Protein AF-A0AB34PCX7-F1 (afdb_monomer_lite)

Foldseek 3Di:
DQVLLVVLLVLLVVQLVVLVVDDQPDPLSVQLNVLSVVLNVLSVCLNVLCVVCVVVPPVCVVVCPPCVSVVVSVVSSVSSVVSNLSNVLSVVVVVPPVRSVVSVVVVVVVVVVVVVVVVVVVVVVVCVVPDDDD

Radius of gyration: 18.48 Å; chains: 1; bounding box: 50×30×45 Å

Organism: NCBI:txid1885902

Structure (mmCIF, N/CA/C/O backbone):
data_AF-A0AB34PCX7-F1
#
_entry.id   AF-A0AB34PCX7-F1
#
loop_
_atom_site.group_PDB
_atom_site.id
_atom_site.type_symbol
_atom_site.label_atom_id
_atom_site.label_alt_id
_atom_site.label_comp_id
_atom_site.label_asym_id
_atom_site.label_entity_id
_atom_site.label_seq_id
_atom_site.pdbx_PDB_ins_code
_atom_site.Cartn_x
_atom_site.Cartn_y
_atom_site.Cartn_z
_atom_site.occupancy
_atom_site.B_iso_or_equiv
_atom_site.auth_seq_id
_atom_site.auth_comp_id
_atom_site.auth_asym_id
_atom_site.auth_atom_id
_atom_site.pdbx_PDB_model_num
ATOM 1 N N . MET A 1 1 ? 9.060 -2.762 -7.695 1.00 76.06 1 MET A N 1
ATOM 2 C CA . MET A 1 1 ? 7.599 -2.981 -7.565 1.00 76.06 1 MET A CA 1
ATOM 3 C C . MET A 1 1 ? 7.228 -4.389 -7.109 1.00 76.06 1 MET A C 1
ATOM 5 O O . MET A 1 1 ? 6.421 -4.479 -6.199 1.00 76.06 1 MET A O 1
ATOM 9 N N . ARG A 1 2 ? 7.832 -5.470 -7.632 1.00 85.19 2 ARG A N 1
ATOM 10 C CA . ARG A 1 2 ? 7.543 -6.853 -7.184 1.00 85.19 2 ARG A CA 1
ATOM 11 C C . ARG A 1 2 ? 7.580 -7.045 -5.662 1.00 85.19 2 ARG A C 1
ATOM 13 O O . ARG A 1 2 ? 6.596 -7.500 -5.096 1.00 85.19 2 ARG A O 1
ATOM 20 N N . SER A 1 3 ? 8.676 -6.674 -5.001 1.00 89.00 3 SER A N 1
ATOM 21 C CA . SER A 1 3 ? 8.807 -6.865 -3.547 1.00 89.00 3 SER A CA 1
ATOM 22 C C . SER A 1 3 ? 7.782 -6.055 -2.755 1.00 89.00 3 SER A C 1
ATOM 24 O O . SER A 1 3 ? 7.236 -6.555 -1.780 1.00 89.00 3 SER A O 1
ATOM 26 N N . ALA A 1 4 ? 7.469 -4.837 -3.211 1.00 89.62 4 ALA A N 1
ATOM 27 C CA . ALA A 1 4 ? 6.428 -4.011 -2.605 1.00 89.62 4 ALA A CA 1
ATOM 28 C C . ALA A 1 4 ? 5.037 -4.638 -2.772 1.00 89.62 4 ALA A C 1
ATOM 30 O O . ALA A 1 4 ? 4.254 -4.618 -1.833 1.00 89.62 4 ALA A O 1
ATOM 31 N N . ALA A 1 5 ? 4.753 -5.242 -3.930 1.00 92.94 5 ALA A N 1
ATOM 32 C CA . ALA A 1 5 ? 3.480 -5.906 -4.180 1.00 92.94 5 ALA A CA 1
ATOM 33 C C . ALA A 1 5 ? 3.293 -7.161 -3.323 1.00 92.94 5 ALA A C 1
ATOM 35 O O . ALA A 1 5 ? 2.257 -7.326 -2.688 1.00 92.94 5 ALA A O 1
ATOM 36 N N . ILE A 1 6 ? 4.328 -8.001 -3.234 1.00 93.50 6 ILE A N 1
ATOM 37 C CA . ILE A 1 6 ? 4.324 -9.171 -2.350 1.00 93.50 6 ILE A CA 1
ATOM 38 C C . ILE A 1 6 ? 4.182 -8.723 -0.891 1.00 93.50 6 ILE A C 1
ATOM 40 O O . ILE A 1 6 ? 3.331 -9.236 -0.176 1.00 93.50 6 ILE A O 1
ATOM 44 N N . GLY A 1 7 ? 4.962 -7.726 -0.461 1.00 95.12 7 GLY A N 1
ATOM 45 C CA . GLY A 1 7 ? 4.883 -7.181 0.894 1.00 95.12 7 GLY A CA 1
ATOM 46 C C . GLY A 1 7 ? 3.502 -6.610 1.221 1.00 95.12 7 GLY A C 1
ATOM 47 O O . GLY A 1 7 ? 2.952 -6.911 2.276 1.00 95.12 7 GLY A O 1
ATOM 48 N N . GLY A 1 8 ? 2.908 -5.847 0.302 1.00 95.25 8 GLY A N 1
ATOM 49 C CA . GLY A 1 8 ? 1.579 -5.272 0.481 1.00 95.25 8 GLY A CA 1
ATOM 50 C C . GLY A 1 8 ? 0.473 -6.326 0.536 1.00 95.25 8 GLY A C 1
ATOM 51 O O . GLY A 1 8 ? -0.399 -6.251 1.403 1.00 95.25 8 GLY A O 1
ATOM 52 N N . GLY A 1 9 ? 0.548 -7.353 -0.315 1.00 96.44 9 GLY A N 1
ATOM 53 C CA . GLY A 1 9 ? -0.363 -8.496 -0.279 1.00 96.44 9 GLY A CA 1
ATOM 54 C C . GLY A 1 9 ? -0.251 -9.283 1.028 1.00 96.44 9 GLY A C 1
ATOM 55 O O . GLY A 1 9 ? -1.262 -9.529 1.683 1.00 96.44 9 GLY A O 1
ATOM 56 N N . SER A 1 10 ? 0.973 -9.598 1.458 1.00 97.25 10 SER A N 1
ATOM 57 C CA . SER A 1 10 ? 1.234 -10.291 2.726 1.00 97.25 10 SER A CA 1
ATOM 58 C C . SER A 1 10 ? 0.754 -9.494 3.937 1.00 97.25 10 SER A C 1
ATOM 60 O O . SER A 1 10 ? 0.146 -10.062 4.839 1.00 97.25 10 SER A O 1
ATOM 62 N N . PHE A 1 11 ? 0.981 -8.178 3.959 1.00 97.25 11 PHE A N 1
ATOM 63 C CA . PHE A 1 11 ? 0.527 -7.322 5.055 1.00 97.25 11 PHE A CA 1
ATOM 64 C C . PHE A 1 11 ? -1.004 -7.222 5.102 1.00 97.25 11 PHE A C 1
ATOM 66 O O . PHE A 1 11 ? -1.597 -7.330 6.172 1.00 97.25 11 PHE A O 1
ATOM 73 N N . SER A 1 12 ? -1.654 -7.120 3.937 1.00 98.12 12 SER A N 1
ATOM 74 C CA . SER A 1 12 ? -3.119 -7.162 3.830 1.00 98.12 12 SER A CA 1
ATOM 75 C C . SER A 1 12 ? -3.680 -8.484 4.368 1.00 98.12 12 SER A C 1
ATOM 77 O O . SER A 1 12 ? -4.599 -8.486 5.184 1.00 98.12 12 SER A O 1
ATOM 79 N N . ALA A 1 13 ? -3.089 -9.616 3.969 1.00 98.00 13 ALA A N 1
ATOM 80 C CA . ALA A 1 13 ? -3.480 -10.936 4.454 1.00 98.00 13 ALA A CA 1
ATOM 81 C C . ALA A 1 13 ? -3.270 -11.088 5.969 1.00 98.00 13 ALA A C 1
ATOM 83 O O . ALA A 1 13 ? -4.136 -11.629 6.651 1.00 98.00 13 ALA A O 1
ATOM 84 N N . ALA A 1 14 ? -2.165 -10.569 6.511 1.00 98.12 14 ALA A N 1
ATOM 85 C CA . ALA A 1 14 ? -1.899 -10.591 7.947 1.00 98.12 14 ALA A CA 1
ATOM 86 C C . ALA A 1 14 ? -2.968 -9.825 8.744 1.00 98.12 14 ALA A C 1
ATOM 88 O O . ALA A 1 14 ? -3.471 -10.350 9.735 1.00 98.12 14 ALA A O 1
ATOM 89 N N . ILE A 1 15 ? -3.369 -8.630 8.288 1.00 97.94 15 ILE A N 1
ATOM 90 C CA . ILE A 1 15 ? -4.455 -7.864 8.920 1.00 97.94 15 ILE A CA 1
ATOM 91 C C . ILE A 1 15 ? -5.764 -8.659 8.888 1.00 97.94 15 ILE A C 1
ATOM 93 O O . ILE A 1 15 ? -6.419 -8.786 9.920 1.00 97.94 15 ILE A O 1
ATOM 97 N N . VAL A 1 16 ? -6.132 -9.232 7.735 1.00 98.12 16 VAL A N 1
ATOM 98 C CA . VAL A 1 16 ? -7.342 -10.063 7.610 1.00 98.12 16 VAL A CA 1
ATOM 99 C C . VAL A 1 16 ? -7.302 -11.236 8.588 1.00 98.12 16 VAL A C 1
ATOM 101 O O . VAL A 1 16 ? -8.270 -11.445 9.312 1.00 98.12 16 VAL A O 1
ATOM 104 N N . LEU A 1 17 ? -6.191 -11.973 8.656 1.00 98.00 17 LEU A N 1
ATOM 105 C CA . LEU A 1 17 ? -6.047 -13.128 9.546 1.00 98.00 17 LEU A CA 1
ATOM 106 C C . LEU A 1 17 ? -6.187 -12.751 11.023 1.00 98.00 17 LEU A C 1
ATOM 108 O O . LEU A 1 17 ? -6.877 -13.452 11.757 1.00 98.00 17 LEU A O 1
ATOM 112 N N . VAL A 1 18 ? -5.585 -11.638 11.450 1.00 96.56 18 VAL A N 1
ATOM 113 C CA . VAL A 1 18 ? -5.737 -11.128 12.822 1.00 96.56 18 VAL A CA 1
ATOM 114 C C . VAL A 1 18 ? -7.184 -10.708 13.086 1.00 96.56 18 VAL A C 1
ATOM 116 O O . VAL A 1 18 ? -7.745 -11.030 14.129 1.00 96.56 18 VAL A O 1
ATOM 119 N N . LEU A 1 19 ? -7.827 -10.026 12.136 1.00 96.75 19 LEU A N 1
ATOM 120 C CA . LEU A 1 19 ? -9.202 -9.555 12.301 1.00 96.75 19 LEU A CA 1
ATOM 121 C C . LEU A 1 19 ? -10.243 -10.680 12.280 1.00 96.75 19 LEU A C 1
ATOM 123 O O . LEU A 1 19 ? -11.265 -10.558 12.946 1.00 96.75 19 LEU A O 1
ATOM 127 N N . LEU A 1 20 ? -9.978 -11.795 11.593 1.00 96.69 20 LEU A N 1
ATOM 128 C CA . LEU A 1 20 ? -10.819 -12.997 11.645 1.00 96.69 20 LEU A CA 1
ATOM 129 C C . LEU A 1 20 ? -10.843 -13.650 13.035 1.00 96.69 20 LEU A C 1
ATOM 131 O O . LEU A 1 20 ? -11.770 -14.396 13.344 1.00 96.69 20 LEU A O 1
ATOM 135 N N . GLN A 1 21 ? -9.840 -13.381 13.873 1.00 96.25 21 GLN A N 1
ATOM 136 C CA . GLN A 1 21 ? -9.738 -13.937 15.224 1.00 96.25 21 GLN A CA 1
ATOM 137 C C . GLN A 1 21 ? -10.510 -13.119 16.268 1.00 96.25 21 GLN A C 1
ATOM 139 O O . GLN A 1 21 ? -10.635 -13.550 17.414 1.00 96.25 21 GLN A O 1
ATOM 144 N N . VAL A 1 22 ? -11.040 -11.949 15.899 1.00 93.88 22 VAL A N 1
ATOM 145 C CA . VAL A 1 22 ? -11.759 -11.049 16.808 1.00 93.88 22 VAL A CA 1
ATOM 146 C C . VAL A 1 22 ? -13.158 -10.742 16.283 1.00 93.88 22 VAL A C 1
ATOM 148 O O . VAL A 1 22 ? -13.436 -10.799 15.088 1.00 93.88 22 VAL A O 1
ATOM 151 N N . LYS A 1 23 ? -14.080 -10.387 17.182 1.00 93.62 23 LYS A N 1
ATOM 152 C CA . LYS A 1 23 ? -15.396 -9.890 16.762 1.00 93.62 23 LYS A CA 1
ATOM 153 C C . LYS A 1 23 ? -15.250 -8.463 16.230 1.00 93.62 23 LYS A C 1
ATOM 155 O O . LYS A 1 23 ? -14.738 -7.594 16.931 1.00 93.62 23 LYS A O 1
ATOM 160 N N . LEU A 1 24 ? -15.754 -8.206 15.024 1.00 95.12 24 LEU A N 1
ATOM 161 C CA . LEU A 1 24 ? -15.789 -6.867 14.429 1.00 95.12 24 LEU A CA 1
ATOM 162 C C . LEU A 1 24 ? -16.898 -6.037 15.092 1.00 95.12 24 LEU A C 1
ATOM 164 O O . LEU A 1 24 ? -18.019 -5.971 14.608 1.00 95.12 24 LEU A O 1
ATOM 168 N N . THR A 1 25 ? -16.621 -5.441 16.249 1.00 94.94 25 THR A N 1
ATOM 169 C CA . THR A 1 25 ? -17.640 -4.729 17.045 1.00 94.94 25 THR A CA 1
ATOM 170 C C . THR A 1 25 ? -17.760 -3.242 16.721 1.00 94.94 25 THR A C 1
ATOM 172 O O . THR A 1 25 ? -18.742 -2.611 17.104 1.00 94.94 25 THR A O 1
ATOM 175 N N . SER A 1 26 ? -16.783 -2.666 16.019 1.00 95.88 26 SER A N 1
ATOM 176 C CA . SER A 1 26 ? -16.736 -1.236 15.707 1.00 95.88 26 SER A CA 1
ATOM 177 C C . SER A 1 26 ? -16.694 -0.981 14.201 1.00 95.88 26 SER A C 1
ATOM 179 O O . SER A 1 26 ? -16.228 -1.816 13.422 1.00 95.88 26 SER A O 1
ATOM 181 N N . VAL A 1 27 ? -17.154 0.199 13.776 1.00 96.50 27 VAL A N 1
ATOM 182 C CA . VAL A 1 27 ? -17.082 0.635 12.367 1.00 96.50 27 VAL A CA 1
ATOM 183 C C . VAL A 1 27 ? -15.633 0.646 11.873 1.00 96.50 27 VAL A C 1
ATOM 185 O O . VAL A 1 27 ? -15.356 0.193 10.767 1.00 96.50 27 VAL A O 1
ATOM 188 N N . ALA A 1 28 ? -14.696 1.086 12.715 1.00 96.12 28 ALA A N 1
ATOM 189 C CA . ALA A 1 28 ? -13.273 1.121 12.393 1.00 96.12 28 ALA A CA 1
ATOM 190 C C . ALA A 1 28 ? -12.714 -0.273 12.050 1.00 96.12 28 ALA A C 1
ATOM 192 O O . ALA A 1 28 ? -11.986 -0.421 11.070 1.00 96.12 28 ALA A O 1
ATOM 193 N N . LEU A 1 29 ? -13.116 -1.314 12.789 1.00 97.31 29 LEU A N 1
ATOM 194 C CA . LEU A 1 29 ? -12.719 -2.693 12.492 1.00 97.31 29 LEU A CA 1
ATOM 195 C C . LEU A 1 29 ? -13.298 -3.204 11.165 1.00 97.31 29 LEU A C 1
ATOM 197 O O . LEU A 1 29 ? -12.588 -3.864 10.410 1.00 97.31 29 LEU A O 1
ATOM 201 N N . HIS A 1 30 ? -14.550 -2.865 10.840 1.00 97.75 30 HIS A N 1
ATOM 202 C CA . HIS A 1 30 ? -15.155 -3.234 9.554 1.00 97.75 30 HIS A CA 1
ATOM 203 C C . HIS A 1 30 ? -14.457 -2.555 8.375 1.00 97.75 30 HIS A C 1
ATOM 205 O O . HIS A 1 30 ? -14.163 -3.209 7.376 1.00 97.75 30 HIS A O 1
ATOM 211 N N . VAL A 1 31 ? -14.154 -1.259 8.502 1.00 98.00 31 VAL A N 1
ATOM 212 C CA . VAL A 1 31 ? -13.392 -0.511 7.492 1.00 98.00 31 VAL A CA 1
ATOM 213 C C . VAL A 1 31 ? -12.005 -1.124 7.322 1.00 98.00 31 VAL A C 1
ATOM 215 O O . VAL A 1 31 ? -11.574 -1.349 6.192 1.00 98.00 31 VAL A O 1
ATOM 218 N N . SER A 1 32 ? -11.332 -1.449 8.431 1.00 98.06 32 SER A N 1
ATOM 219 C CA . SER A 1 32 ? -10.021 -2.094 8.404 1.00 98.06 32 SER A CA 1
ATOM 220 C C . SER A 1 32 ? -10.055 -3.427 7.656 1.00 98.06 32 SER A C 1
ATOM 222 O O . SER A 1 32 ? -9.258 -3.640 6.738 1.00 98.06 32 SER A O 1
ATOM 224 N N . PHE A 1 33 ? -11.030 -4.277 7.986 1.00 98.25 33 PHE A N 1
ATOM 225 C CA . PHE A 1 33 ? -11.218 -5.584 7.371 1.00 98.25 33 PHE A CA 1
ATOM 226 C C . PHE A 1 33 ? -11.535 -5.486 5.877 1.00 98.25 33 PHE A C 1
ATOM 228 O O . PHE A 1 33 ? -10.866 -6.124 5.069 1.00 98.25 33 PHE A O 1
ATOM 235 N N . ALA A 1 34 ? -12.510 -4.657 5.493 1.00 98.19 34 ALA A N 1
ATOM 236 C CA . ALA A 1 34 ? -12.916 -4.496 4.099 1.00 98.19 34 ALA A CA 1
ATOM 237 C C . ALA A 1 34 ? -11.773 -3.948 3.232 1.00 98.19 34 ALA A C 1
ATOM 239 O O . ALA A 1 34 ? -11.520 -4.459 2.140 1.00 98.19 34 ALA A O 1
ATOM 240 N N . ALA A 1 35 ? -11.042 -2.949 3.735 1.00 98.31 35 ALA A N 1
ATOM 241 C CA . ALA A 1 35 ? -9.906 -2.375 3.027 1.00 98.31 35 ALA A CA 1
ATOM 242 C C . ALA A 1 35 ? -8.748 -3.379 2.885 1.00 98.31 35 ALA A C 1
ATOM 244 O O . ALA A 1 35 ? -8.189 -3.498 1.797 1.00 98.31 35 ALA A O 1
ATOM 245 N N . ALA A 1 36 ? -8.424 -4.152 3.930 1.00 98.00 36 ALA A N 1
ATOM 246 C CA . ALA A 1 36 ? -7.401 -5.197 3.839 1.00 98.00 36 ALA A CA 1
ATOM 247 C C . ALA A 1 36 ? -7.812 -6.317 2.871 1.00 98.00 36 ALA A C 1
ATOM 249 O O . ALA A 1 36 ? -7.020 -6.717 2.020 1.00 98.00 36 ALA A O 1
ATOM 250 N N . ALA A 1 37 ? -9.060 -6.785 2.952 1.00 98.06 37 ALA A N 1
ATOM 251 C CA . ALA A 1 37 ? -9.586 -7.823 2.072 1.00 98.06 37 ALA A CA 1
ATOM 252 C C . ALA A 1 37 ? -9.551 -7.397 0.597 1.00 98.06 37 ALA A C 1
ATOM 254 O O . ALA A 1 37 ? -9.182 -8.201 -0.255 1.00 98.06 37 ALA A O 1
ATOM 255 N N . LEU A 1 38 ? -9.863 -6.131 0.298 1.00 98.06 38 LEU A N 1
ATOM 256 C CA . LEU A 1 38 ? -9.744 -5.562 -1.047 1.00 98.06 38 LEU A CA 1
ATOM 257 C C . LEU A 1 38 ? -8.281 -5.350 -1.474 1.00 98.06 38 LEU A C 1
ATOM 259 O O . LEU A 1 38 ? -7.949 -5.501 -2.649 1.00 98.06 38 LEU A O 1
ATOM 263 N N . GLY A 1 39 ? -7.395 -5.029 -0.530 1.00 97.31 39 GLY A N 1
ATOM 264 C CA . GLY A 1 39 ? -5.967 -4.862 -0.789 1.00 97.31 39 GLY A CA 1
ATOM 265 C C . GLY A 1 39 ? -5.312 -6.131 -1.337 1.00 97.31 39 GLY A C 1
ATOM 266 O O . GLY A 1 39 ? -4.483 -6.041 -2.240 1.00 97.31 39 GLY A O 1
ATOM 267 N N . ILE A 1 40 ? -5.718 -7.317 -0.866 1.00 97.62 40 ILE A N 1
ATOM 268 C CA . ILE A 1 40 ? -5.167 -8.610 -1.313 1.00 97.62 40 ILE A CA 1
ATOM 269 C C . ILE A 1 40 ? -5.232 -8.778 -2.847 1.00 97.62 40 ILE A C 1
ATOM 271 O O . ILE A 1 40 ? -4.168 -8.899 -3.462 1.00 97.62 40 ILE A O 1
ATOM 275 N N . PRO A 1 41 ? -6.412 -8.768 -3.505 1.00 97.38 41 PRO A N 1
ATOM 276 C CA . PRO A 1 41 ? -6.484 -8.919 -4.955 1.00 97.38 41 PRO A CA 1
ATOM 277 C C . PRO A 1 41 ? -5.793 -7.770 -5.695 1.0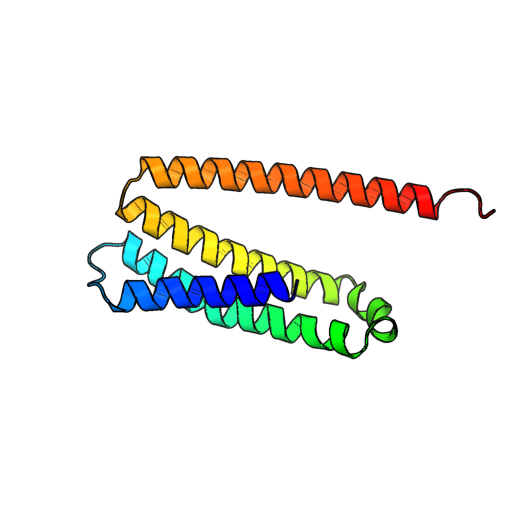0 97.38 41 PRO A C 1
ATOM 279 O O . PRO A 1 41 ? -5.147 -8.026 -6.707 1.00 97.38 41 PRO A O 1
ATOM 282 N N . ILE A 1 42 ? -5.839 -6.530 -5.187 1.00 97.44 42 ILE A N 1
ATOM 283 C CA . ILE A 1 42 ? -5.126 -5.404 -5.813 1.00 97.44 42 ILE A CA 1
ATOM 284 C C . ILE A 1 42 ? -3.621 -5.682 -5.858 1.00 97.44 42 ILE A C 1
ATOM 286 O O . ILE A 1 42 ? -3.005 -5.585 -6.919 1.00 97.44 42 ILE A O 1
ATOM 290 N N . TRP A 1 43 ? -3.022 -6.076 -4.734 1.00 97.12 43 TRP A N 1
ATOM 291 C CA . TRP A 1 43 ? -1.591 -6.354 -4.658 1.00 97.12 43 TRP A CA 1
ATOM 292 C C . TRP A 1 43 ? -1.171 -7.576 -5.481 1.00 97.12 43 TRP A C 1
ATOM 294 O O . TRP A 1 43 ? -0.094 -7.559 -6.083 1.00 97.12 43 TRP A O 1
ATOM 304 N N . ILE A 1 44 ? -2.030 -8.596 -5.586 1.00 96.31 44 ILE A N 1
ATOM 305 C CA . ILE A 1 44 ? -1.820 -9.727 -6.502 1.00 96.31 44 ILE A CA 1
ATOM 306 C C . ILE A 1 44 ? -1.784 -9.234 -7.950 1.00 96.31 44 ILE A C 1
ATOM 308 O O . ILE A 1 44 ? -0.850 -9.572 -8.676 1.00 96.31 44 ILE A O 1
ATOM 312 N N . VAL A 1 45 ? -2.738 -8.396 -8.366 1.00 95.94 45 VAL A N 1
ATOM 313 C CA . VAL A 1 45 ? -2.757 -7.834 -9.724 1.00 95.94 45 VAL A CA 1
ATOM 314 C C . VAL A 1 45 ? -1.518 -6.974 -9.973 1.00 95.94 45 VAL A C 1
ATOM 316 O O . VAL A 1 45 ? -0.892 -7.134 -11.014 1.00 95.94 45 VAL A O 1
ATOM 319 N N . VAL A 1 46 ? -1.089 -6.128 -9.026 1.00 94.56 46 VAL A N 1
ATOM 320 C CA . VAL A 1 46 ? 0.166 -5.356 -9.152 1.00 94.56 46 VAL A CA 1
ATOM 321 C C . VAL A 1 46 ? 1.359 -6.288 -9.379 1.00 94.56 46 VAL A C 1
ATOM 323 O O . VAL A 1 46 ? 2.197 -6.025 -10.244 1.00 94.56 46 VAL A O 1
ATOM 326 N N . TRP A 1 47 ? 1.454 -7.380 -8.614 1.00 92.75 47 TRP A N 1
ATOM 327 C CA . TRP A 1 47 ? 2.542 -8.341 -8.766 1.00 92.75 47 TRP A CA 1
ATOM 328 C C . TRP A 1 47 ? 2.512 -9.012 -10.143 1.00 92.75 47 TRP A C 1
ATOM 330 O O . TRP A 1 47 ? 3.520 -8.970 -10.854 1.00 92.75 47 TRP A O 1
ATOM 340 N N . GLN A 1 48 ? 1.362 -9.564 -10.535 1.00 94.00 48 GLN A N 1
ATOM 341 C CA . GLN A 1 48 ? 1.180 -10.255 -11.813 1.00 94.00 48 GLN A CA 1
ATOM 342 C C . GLN A 1 48 ? 1.379 -9.317 -13.007 1.00 94.00 48 GLN A C 1
ATOM 344 O O . GLN A 1 48 ? 1.976 -9.704 -14.004 1.00 94.00 48 GLN A O 1
ATOM 349 N N . TYR A 1 49 ? 0.966 -8.054 -12.893 1.00 92.00 49 TYR A N 1
ATOM 350 C CA . TYR A 1 49 ? 1.125 -7.059 -13.950 1.00 92.00 49 TYR A CA 1
ATOM 351 C C . TYR A 1 49 ? 2.595 -6.702 -14.207 1.00 92.00 49 TYR A C 1
ATOM 353 O O . TYR A 1 49 ? 2.999 -6.482 -15.347 1.00 92.00 49 TYR A O 1
ATOM 361 N N . VAL A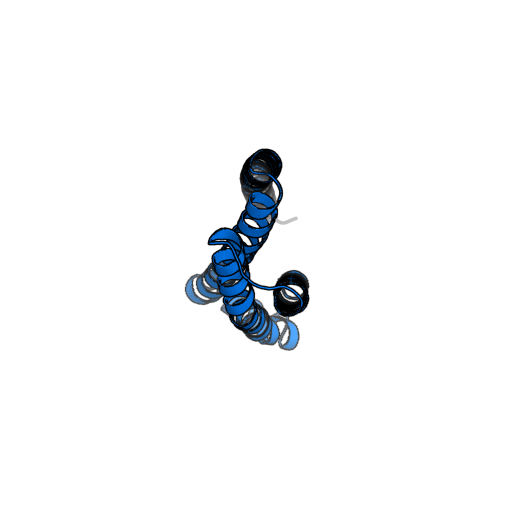 1 50 ? 3.424 -6.652 -13.158 1.00 89.25 50 VAL A N 1
ATOM 362 C CA . VAL A 1 50 ? 4.851 -6.308 -13.286 1.00 89.25 50 VAL A CA 1
ATOM 363 C C . VAL A 1 50 ? 5.712 -7.525 -13.659 1.00 89.25 50 VAL A C 1
ATOM 365 O O . VAL A 1 50 ? 6.806 -7.369 -14.199 1.00 89.25 50 VAL A O 1
ATOM 368 N N . GLN A 1 51 ? 5.235 -8.744 -13.399 1.00 89.56 51 GLN A N 1
ATOM 369 C CA . GLN A 1 51 ? 5.994 -9.982 -13.589 1.00 89.56 51 GLN A CA 1
ATOM 370 C C . GLN A 1 51 ? 6.504 -10.216 -15.028 1.00 89.56 51 GLN A C 1
ATOM 372 O O . GLN A 1 51 ? 7.681 -10.563 -15.155 1.00 89.56 51 GLN A O 1
ATOM 377 N N . PRO A 1 52 ? 5.729 -9.972 -16.106 1.00 89.62 52 PRO A N 1
ATOM 378 C CA . PRO A 1 52 ? 6.224 -10.104 -17.478 1.00 89.62 52 PRO A CA 1
ATOM 379 C C . PRO A 1 52 ? 7.462 -9.248 -17.762 1.00 89.62 52 PRO A C 1
ATOM 381 O O . PRO A 1 52 ? 8.387 -9.704 -18.425 1.00 89.62 52 PRO A O 1
ATOM 384 N N . TYR A 1 53 ? 7.529 -8.035 -17.206 1.00 88.81 53 TYR A N 1
ATOM 385 C CA . TYR A 1 53 ? 8.663 -7.130 -17.421 1.00 88.81 53 TYR A CA 1
ATOM 386 C C . TYR A 1 53 ? 9.951 -7.607 -16.742 1.00 88.81 53 TYR A C 1
ATOM 388 O O . TYR A 1 53 ? 11.049 -7.264 -17.169 1.00 88.81 53 TYR A O 1
ATOM 396 N N . LEU A 1 54 ? 9.827 -8.418 -15.688 1.00 87.00 54 LEU A N 1
ATOM 397 C CA . LEU A 1 54 ? 10.970 -9.077 -15.057 1.00 87.00 54 LEU A CA 1
ATOM 398 C C . LEU A 1 54 ? 11.416 -10.318 -15.831 1.00 87.00 54 LEU A C 1
ATOM 400 O O . LEU A 1 54 ? 12.602 -10.624 -15.834 1.00 87.00 54 LEU A O 1
ATOM 404 N N . LEU A 1 55 ? 10.474 -11.027 -16.460 1.00 90.56 55 LEU A N 1
ATOM 405 C CA . LEU A 1 55 ? 10.757 -12.237 -17.229 1.00 90.56 55 LEU A CA 1
ATOM 406 C C . LEU A 1 55 ? 11.448 -11.913 -18.558 1.00 90.56 55 LEU A C 1
ATOM 408 O O . LEU A 1 55 ? 12.436 -12.549 -18.903 1.00 90.56 55 LEU A O 1
ATOM 412 N N . TYR A 1 56 ? 10.936 -10.917 -19.281 1.00 90.50 56 TYR A N 1
ATOM 413 C CA . TYR A 1 56 ? 11.448 -10.521 -20.596 1.00 90.50 56 TYR A CA 1
ATOM 414 C C . TYR A 1 56 ? 12.546 -9.448 -20.526 1.00 90.50 56 TYR A C 1
ATOM 416 O O . TYR A 1 56 ? 13.150 -9.116 -21.541 1.00 90.50 56 TYR A O 1
ATOM 424 N N . GLY A 1 57 ? 12.812 -8.888 -19.342 1.00 88.56 57 GLY A N 1
ATOM 425 C CA . GLY A 1 57 ? 13.960 -8.017 -19.102 1.00 88.56 57 GLY A CA 1
ATOM 426 C C . GLY A 1 57 ? 14.034 -6.807 -20.052 1.00 88.56 57 GLY A C 1
ATOM 427 O O . GLY A 1 57 ? 12.997 -6.181 -20.314 1.00 88.56 57 GLY A O 1
ATOM 428 N N . PRO A 1 58 ? 15.234 -6.455 -20.564 1.00 89.38 58 PRO A N 1
ATOM 429 C CA . PRO A 1 58 ? 15.457 -5.261 -21.386 1.00 89.38 58 PRO A CA 1
ATOM 430 C C . PRO A 1 58 ? 14.532 -5.134 -22.602 1.00 89.38 58 PRO A C 1
ATOM 432 O O . PRO A 1 58 ? 14.083 -4.026 -22.907 1.00 89.38 58 PRO A O 1
ATOM 435 N N . ASP A 1 59 ? 14.172 -6.252 -23.236 1.00 89.62 59 ASP A N 1
ATOM 436 C CA . ASP A 1 59 ? 13.323 -6.277 -24.436 1.00 89.62 59 ASP A CA 1
ATOM 437 C C . ASP A 1 59 ? 11.924 -5.700 -24.166 1.00 89.62 59 ASP A C 1
ATOM 439 O O . ASP A 1 59 ? 11.273 -5.119 -25.035 1.00 89.62 59 ASP A O 1
ATOM 443 N N . SER A 1 60 ? 11.467 -5.786 -22.916 1.00 87.06 60 SER A N 1
ATOM 444 C CA . SER A 1 60 ? 10.157 -5.294 -22.488 1.00 87.06 60 SER A CA 1
ATOM 445 C C . SER A 1 60 ? 10.152 -3.834 -22.017 1.00 87.06 60 SER A C 1
ATOM 447 O O . SER A 1 60 ? 9.081 -3.242 -21.840 1.00 87.06 60 SER A O 1
ATOM 449 N N . TYR A 1 61 ? 11.319 -3.204 -21.834 1.00 84.50 61 TYR A N 1
ATOM 450 C CA . TYR A 1 61 ? 11.418 -1.863 -21.243 1.00 84.50 61 TYR A CA 1
ATOM 451 C C . TYR A 1 61 ? 10.803 -0.781 -22.130 1.00 84.50 61 TYR A C 1
ATOM 453 O O . TYR A 1 61 ? 10.224 0.181 -21.625 1.00 84.50 61 TYR A O 1
ATOM 461 N N . ALA A 1 62 ? 10.884 -0.923 -23.455 1.00 86.31 62 ALA A N 1
ATOM 462 C CA . ALA A 1 62 ? 10.220 -0.006 -24.380 1.00 86.31 62 ALA A CA 1
ATOM 463 C C . ALA A 1 62 ? 8.692 -0.040 -24.214 1.00 86.31 62 ALA A C 1
ATOM 465 O O . ALA A 1 62 ? 8.048 1.007 -24.224 1.00 86.31 62 ALA A O 1
ATOM 466 N N . HIS A 1 63 ? 8.114 -1.227 -23.995 1.00 88.81 63 HIS A N 1
ATOM 467 C CA . HIS A 1 63 ? 6.687 -1.372 -23.719 1.00 88.81 63 HIS A CA 1
ATOM 468 C C . HIS A 1 63 ? 6.312 -0.821 -22.341 1.00 88.81 63 HIS A C 1
ATOM 470 O O . HIS A 1 63 ? 5.314 -0.111 -22.220 1.00 88.81 63 HIS A O 1
ATOM 476 N N . PHE A 1 64 ? 7.116 -1.114 -21.314 1.00 84.56 64 PHE A N 1
ATOM 477 C CA . PHE A 1 64 ? 6.862 -0.649 -19.951 1.00 84.56 64 PHE A CA 1
ATOM 478 C C . PHE A 1 64 ? 6.869 0.877 -19.848 1.00 84.56 64 PHE A C 1
ATOM 480 O O . PHE A 1 64 ? 6.019 1.451 -19.178 1.00 84.56 64 PHE A O 1
ATOM 487 N N . ARG A 1 65 ? 7.794 1.538 -20.557 1.00 82.75 65 ARG A N 1
ATOM 488 C CA . ARG A 1 65 ? 7.932 3.002 -20.574 1.00 82.75 65 ARG A CA 1
ATOM 489 C C . ARG A 1 65 ? 6.782 3.731 -21.275 1.00 82.75 65 ARG A C 1
ATOM 491 O O . ARG A 1 65 ? 6.696 4.952 -21.160 1.00 82.75 65 ARG A O 1
ATOM 498 N N . LYS A 1 66 ? 5.889 3.030 -21.983 1.00 88.06 66 LYS A N 1
ATOM 499 C CA . LYS A 1 66 ? 4.688 3.655 -22.554 1.00 88.06 66 LYS A CA 1
ATOM 500 C C . LYS A 1 66 ? 3.794 4.171 -21.428 1.00 88.06 66 LYS A C 1
ATOM 502 O O . LYS A 1 66 ? 3.530 3.452 -20.467 1.00 88.06 66 LYS A O 1
ATOM 507 N N . VAL A 1 67 ? 3.273 5.389 -21.594 1.00 80.44 67 VAL A N 1
ATOM 508 C CA . VAL A 1 67 ? 2.439 6.083 -20.592 1.00 80.44 67 VAL A CA 1
ATOM 509 C C . VAL A 1 67 ? 1.252 5.227 -20.135 1.00 80.44 67 VAL A C 1
ATOM 511 O O . VAL A 1 67 ? 0.963 5.176 -18.944 1.00 80.44 67 VAL A O 1
ATOM 514 N N . GLY A 1 68 ? 0.613 4.492 -21.052 1.00 84.50 68 GLY A N 1
ATOM 515 C CA . GLY A 1 68 ? -0.474 3.570 -20.705 1.00 84.50 68 GLY A CA 1
ATOM 516 C C . GLY A 1 68 ? -0.017 2.427 -19.793 1.00 84.50 68 GLY A C 1
ATOM 517 O O . GLY A 1 68 ? -0.615 2.191 -18.747 1.00 84.50 68 GLY A O 1
ATOM 518 N N . SER A 1 69 ? 1.084 1.758 -20.143 1.00 84.12 69 SER A N 1
ATOM 519 C CA . SER A 1 69 ? 1.596 0.603 -19.401 1.00 84.12 69 SER A CA 1
ATOM 520 C C . SER A 1 69 ? 2.073 0.975 -17.998 1.00 84.12 69 SER A C 1
ATOM 522 O O . SER A 1 69 ? 1.709 0.300 -17.030 1.00 84.12 69 SER A O 1
ATOM 524 N N . ILE A 1 70 ? 2.860 2.052 -17.882 1.00 85.75 70 ILE A N 1
ATOM 525 C CA . ILE A 1 70 ? 3.357 2.543 -16.592 1.00 85.75 70 ILE A CA 1
ATOM 526 C C . ILE A 1 70 ? 2.227 3.140 -15.751 1.00 85.75 70 ILE A C 1
ATOM 528 O O . ILE A 1 70 ? 2.172 2.893 -14.551 1.00 85.75 70 ILE A O 1
ATOM 532 N N . GLY A 1 71 ? 1.283 3.848 -16.379 1.00 87.69 71 GLY A N 1
ATOM 533 C CA . GLY A 1 71 ? 0.140 4.457 -15.705 1.00 87.69 71 GLY A CA 1
ATOM 534 C C . GLY A 1 71 ? -0.747 3.425 -15.015 1.00 87.69 71 GLY A C 1
ATOM 535 O O . GLY A 1 71 ? -1.125 3.626 -13.864 1.00 87.69 71 GLY A O 1
ATOM 536 N N . VAL A 1 72 ? -1.007 2.285 -15.664 1.00 90.56 72 VAL A N 1
ATOM 537 C CA . VAL A 1 72 ? -1.763 1.177 -15.056 1.00 90.56 72 VAL A CA 1
ATOM 538 C C . VAL A 1 72 ? -1.016 0.584 -13.857 1.00 90.56 72 VAL A C 1
ATOM 540 O O . VAL A 1 72 ? -1.611 0.437 -12.789 1.00 90.56 72 VAL A O 1
ATOM 543 N N . ALA A 1 73 ? 0.288 0.300 -13.985 1.00 89.50 73 ALA A N 1
ATOM 544 C CA . ALA A 1 73 ? 1.093 -0.205 -12.865 1.00 89.50 73 ALA A CA 1
ATOM 545 C C . ALA A 1 73 ? 1.084 0.764 -11.674 1.00 89.50 73 ALA A C 1
ATOM 547 O O . ALA A 1 73 ? 0.868 0.352 -10.534 1.00 89.50 73 ALA A O 1
ATOM 548 N N . THR A 1 74 ? 1.300 2.054 -11.938 1.00 90.38 74 THR A N 1
ATOM 549 C CA . THR A 1 74 ? 1.301 3.097 -10.911 1.00 90.38 74 THR A CA 1
ATOM 550 C C . THR A 1 74 ? -0.077 3.253 -10.275 1.00 90.38 74 THR A C 1
ATOM 552 O O . THR A 1 74 ? -0.163 3.311 -9.052 1.00 90.38 74 THR A O 1
ATOM 555 N N . GLY A 1 75 ? -1.154 3.266 -11.063 1.00 94.12 75 GLY A N 1
ATOM 556 C CA . GLY A 1 75 ? -2.523 3.389 -10.559 1.00 94.12 75 GLY A CA 1
ATOM 557 C C . GLY A 1 75 ? -2.907 2.240 -9.629 1.00 94.12 75 GLY A C 1
ATOM 558 O O . GLY A 1 75 ? -3.402 2.477 -8.529 1.00 94.12 75 GLY A O 1
ATOM 559 N N . LEU A 1 76 ? -2.598 1.000 -10.019 1.00 94.44 76 LEU A N 1
ATOM 560 C CA . LEU A 1 76 ? -2.828 -0.176 -9.179 1.00 94.44 76 LEU A CA 1
ATOM 561 C C . LEU A 1 76 ? -1.984 -0.143 -7.897 1.00 94.44 76 LEU A C 1
ATOM 563 O O . LEU A 1 76 ? -2.490 -0.455 -6.821 1.00 94.44 76 LEU A O 1
ATOM 567 N N . ALA A 1 77 ? -0.716 0.269 -7.985 1.00 93.44 77 ALA A N 1
ATOM 568 C CA . ALA A 1 77 ? 0.144 0.397 -6.810 1.00 93.44 77 ALA A CA 1
ATOM 569 C C . ALA A 1 77 ? -0.376 1.467 -5.835 1.00 93.44 77 ALA A C 1
ATOM 571 O O . ALA A 1 77 ? -0.403 1.233 -4.629 1.00 93.44 77 ALA A O 1
ATOM 572 N N . VAL A 1 78 ? -0.837 2.614 -6.343 1.00 95.06 78 VAL A N 1
ATOM 573 C CA . VAL A 1 78 ? -1.455 3.672 -5.528 1.00 95.06 78 VAL A CA 1
ATOM 574 C C . VAL A 1 78 ? -2.744 3.174 -4.881 1.00 95.06 78 VAL A C 1
ATOM 576 O O . VAL A 1 78 ? -2.923 3.370 -3.682 1.00 95.06 78 VAL A O 1
ATOM 579 N N . ALA A 1 79 ? -3.606 2.475 -5.623 1.00 96.94 79 ALA A N 1
ATOM 580 C CA . ALA A 1 79 ? -4.809 1.867 -5.063 1.00 96.94 79 ALA A CA 1
ATOM 581 C C . ALA A 1 79 ? -4.469 0.885 -3.926 1.00 96.94 79 ALA A C 1
ATOM 583 O O . ALA A 1 79 ? -5.059 0.961 -2.849 1.00 96.94 79 ALA A O 1
ATOM 584 N N . GLY A 1 80 ? -3.460 0.028 -4.120 1.00 96.44 80 GLY A N 1
ATOM 585 C CA . GLY A 1 80 ? -2.979 -0.899 -3.094 1.00 96.44 80 GLY A CA 1
ATOM 586 C C . GLY A 1 80 ? -2.465 -0.177 -1.846 1.00 96.44 80 GLY A C 1
ATOM 587 O O . GLY A 1 80 ? -2.827 -0.532 -0.722 1.00 96.44 80 GLY A O 1
ATOM 588 N N . LEU A 1 81 ? -1.684 0.891 -2.021 1.00 96.06 81 LEU A N 1
ATOM 589 C CA . LEU A 1 81 ? -1.204 1.720 -0.912 1.00 96.06 81 LEU A CA 1
ATOM 590 C C . LEU A 1 81 ? -2.350 2.409 -0.165 1.00 96.06 81 LEU A C 1
ATOM 592 O O . LEU A 1 81 ? -2.333 2.425 1.062 1.00 96.06 81 LEU A O 1
ATOM 596 N N . ILE A 1 82 ? -3.361 2.923 -0.873 1.00 97.31 82 ILE A N 1
ATOM 597 C CA . ILE A 1 82 ? -4.552 3.526 -0.258 1.00 97.31 82 ILE A CA 1
ATOM 598 C C . ILE A 1 82 ? -5.301 2.485 0.571 1.00 97.31 82 ILE A C 1
ATOM 600 O O . ILE A 1 82 ? -5.631 2.761 1.721 1.00 97.31 82 ILE A O 1
ATOM 604 N N . THR A 1 83 ? -5.529 1.279 0.039 1.00 97.94 83 THR A N 1
ATOM 605 C CA . THR A 1 83 ? -6.212 0.223 0.804 1.00 97.94 83 THR A CA 1
ATOM 606 C C . THR A 1 83 ? -5.462 -0.156 2.078 1.00 97.94 83 THR A C 1
ATOM 608 O O . THR A 1 83 ? -6.083 -0.284 3.131 1.00 97.94 83 THR A O 1
ATOM 611 N N . LEU A 1 84 ? -4.129 -0.246 2.028 1.00 96.88 84 LEU A N 1
ATOM 612 C CA . LEU A 1 84 ? -3.318 -0.512 3.215 1.00 96.88 84 LEU A CA 1
ATOM 613 C C . LEU A 1 84 ? -3.341 0.638 4.212 1.00 96.88 84 LEU A C 1
ATOM 615 O O . LEU A 1 84 ? -3.509 0.407 5.406 1.00 96.88 84 LEU A O 1
ATOM 619 N N . PHE A 1 85 ? -3.189 1.868 3.725 1.00 97.75 85 PHE A N 1
ATOM 620 C CA . PHE A 1 85 ? -3.227 3.055 4.563 1.00 97.75 85 PHE A CA 1
ATOM 621 C C . PHE A 1 85 ? -4.567 3.172 5.289 1.00 97.75 85 PHE A C 1
ATOM 623 O O . PHE A 1 85 ? -4.590 3.323 6.505 1.00 97.75 85 PHE A O 1
ATOM 630 N N . VAL A 1 86 ? -5.683 3.041 4.566 1.00 98.12 86 VAL A N 1
ATOM 631 C CA . VAL A 1 86 ? -7.030 3.066 5.149 1.00 98.12 86 VAL A CA 1
ATOM 632 C C . VAL A 1 86 ? -7.191 1.932 6.153 1.00 98.12 86 VAL A C 1
ATOM 634 O O . VAL A 1 86 ? -7.649 2.171 7.270 1.00 98.12 86 VAL A O 1
ATOM 637 N N . SER A 1 87 ? -6.781 0.716 5.784 1.00 98.00 87 SER A N 1
ATOM 638 C CA . SER A 1 87 ? -6.937 -0.445 6.651 1.00 98.00 87 SER A CA 1
ATOM 639 C C . SER A 1 87 ? -6.188 -0.285 7.974 1.00 98.00 87 SER A C 1
ATOM 641 O O . SER A 1 87 ? -6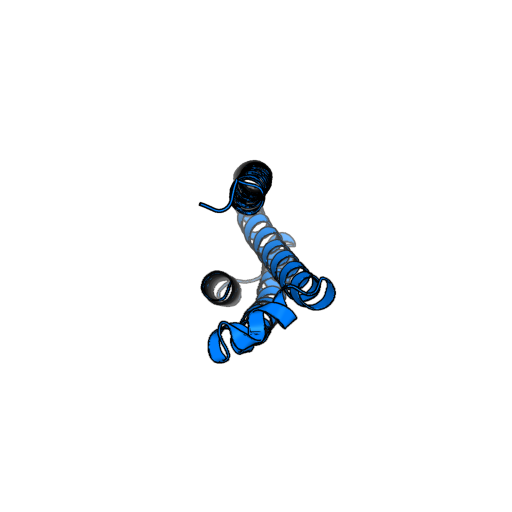.771 -0.456 9.049 1.00 98.00 87 SER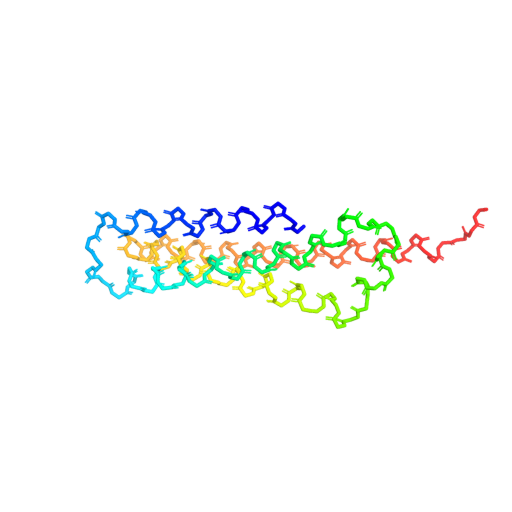 A O 1
ATOM 643 N N . PHE A 1 88 ? -4.913 0.091 7.902 1.00 97.56 88 PHE A N 1
ATOM 644 C CA . PHE A 1 88 ? -4.059 0.208 9.074 1.00 97.56 88 PHE A CA 1
ATOM 645 C C . PHE A 1 88 ? -4.417 1.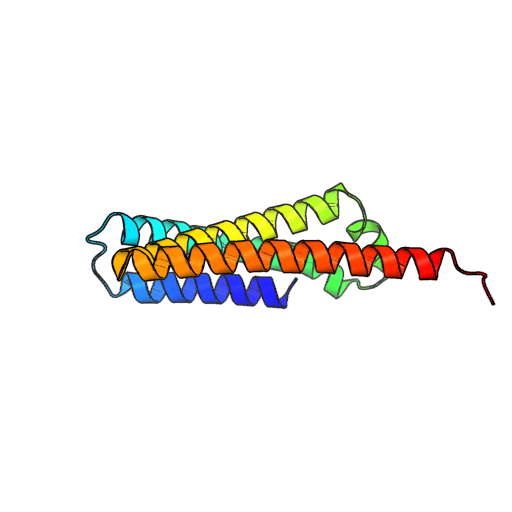433 9.922 1.00 97.56 88 PHE A C 1
ATOM 647 O O . PHE A 1 88 ? -4.516 1.320 11.140 1.00 97.56 88 PHE A O 1
ATOM 654 N N . SER A 1 89 ? -4.719 2.580 9.305 1.00 97.88 89 SER A N 1
ATOM 655 C CA . SER A 1 89 ? -5.188 3.773 10.026 1.00 97.88 89 SER A CA 1
ATOM 656 C C . SER A 1 89 ? -6.505 3.523 10.762 1.00 97.88 89 SER A C 1
ATOM 658 O O . SER A 1 89 ? -6.662 3.969 11.896 1.00 97.88 89 SER A O 1
ATOM 660 N N . ALA A 1 90 ? -7.439 2.776 10.163 1.00 97.62 90 ALA A N 1
ATOM 661 C CA . ALA A 1 90 ? -8.687 2.398 10.823 1.00 97.62 90 ALA A CA 1
ATOM 662 C C . ALA A 1 90 ? -8.442 1.446 12.007 1.00 97.62 90 ALA A C 1
ATOM 664 O O . ALA A 1 90 ? -9.039 1.618 13.070 1.00 97.62 90 ALA A O 1
ATOM 665 N N . LEU A 1 91 ? -7.517 0.490 11.861 1.00 96.81 91 LEU A N 1
ATOM 666 C CA . LEU A 1 91 ? -7.111 -0.396 12.954 1.00 96.81 91 LEU A CA 1
ATOM 667 C C . LEU A 1 91 ? -6.505 0.394 14.124 1.00 96.81 91 LEU A C 1
ATOM 669 O O . LEU A 1 91 ? -6.871 0.177 15.278 1.00 96.81 91 LEU A O 1
ATOM 673 N N . LEU A 1 92 ? -5.621 1.350 13.825 1.00 97.44 92 LEU A N 1
ATOM 674 C CA . LEU A 1 92 ? -5.036 2.235 14.829 1.00 97.44 92 LEU A CA 1
ATOM 675 C C . LEU A 1 92 ? -6.093 3.121 15.479 1.00 97.44 92 LEU A C 1
ATOM 677 O O . LEU A 1 92 ? -6.055 3.288 16.691 1.00 97.44 92 LEU A O 1
ATOM 681 N N . TRP A 1 93 ? -7.062 3.641 14.720 1.00 97.25 93 TRP A N 1
ATOM 682 C CA . TRP A 1 93 ? -8.146 4.453 15.277 1.00 97.25 93 TRP A CA 1
ATOM 683 C C . TRP A 1 93 ? -8.989 3.636 16.258 1.00 97.25 93 TRP A C 1
ATOM 685 O O . TRP A 1 93 ? -9.294 4.124 17.344 1.00 97.25 93 TRP A O 1
ATOM 695 N N . HIS A 1 94 ? -9.294 2.374 15.942 1.00 96.00 94 HIS A N 1
ATOM 696 C CA . HIS A 1 94 ? -10.003 1.500 16.877 1.00 96.00 94 HIS A CA 1
ATOM 697 C C . HIS A 1 94 ? -9.301 1.396 18.246 1.00 96.00 94 HIS A C 1
ATOM 699 O O . HIS A 1 94 ? -9.983 1.306 19.264 1.00 96.00 94 HIS A O 1
ATOM 705 N N . MET A 1 95 ? -7.965 1.447 18.276 1.00 94.19 95 MET A N 1
ATOM 706 C CA . MET A 1 95 ? -7.166 1.407 19.507 1.00 94.19 95 MET A CA 1
ATOM 707 C C . MET A 1 95 ? -6.979 2.791 20.149 1.00 94.19 95 MET A C 1
ATOM 709 O O . MET A 1 95 ? -7.149 2.955 21.354 1.00 94.19 95 MET A O 1
ATOM 713 N N . SER A 1 96 ? -6.588 3.791 19.360 1.00 96.69 96 SER A N 1
ATOM 714 C CA . SER A 1 96 ? -6.324 5.159 19.798 1.00 96.69 96 SER A CA 1
ATOM 715 C C . SER A 1 96 ? -6.355 6.126 18.614 1.00 96.69 96 SER A C 1
ATOM 717 O O . SER A 1 96 ? -5.510 6.076 17.715 1.00 96.69 96 SER A O 1
ATOM 719 N N . LEU A 1 97 ? -7.290 7.079 18.654 1.00 95.44 97 LEU A N 1
ATOM 720 C CA . LEU A 1 97 ? -7.403 8.128 17.637 1.00 95.44 97 LEU A CA 1
ATOM 721 C C . LEU A 1 97 ? -6.104 8.939 17.497 1.00 95.44 97 LEU A C 1
ATOM 723 O O . LEU A 1 97 ? -5.686 9.238 16.381 1.00 95.44 97 LEU A O 1
ATOM 727 N N . TRP A 1 98 ? -5.429 9.248 18.608 1.00 96.88 98 TRP A N 1
ATOM 728 C CA . TRP A 1 98 ? -4.170 9.998 18.589 1.00 96.88 98 TRP A CA 1
ATOM 729 C C . TRP A 1 98 ? -3.075 9.280 17.798 1.00 96.88 98 TRP A C 1
ATOM 731 O O . TRP A 1 98 ? -2.386 9.906 16.995 1.00 96.88 98 TRP A O 1
ATOM 741 N N . VAL A 1 99 ? -2.949 7.962 17.971 1.00 97.44 99 VAL A N 1
ATOM 742 C CA . VAL A 1 99 ? -1.957 7.157 17.242 1.00 97.44 99 VAL A CA 1
ATOM 743 C C . VAL A 1 99 ? -2.279 7.130 15.748 1.00 97.44 99 VAL A C 1
ATOM 745 O O . VAL A 1 99 ? -1.377 7.295 14.927 1.00 97.44 99 VAL A O 1
ATOM 748 N N . ALA A 1 100 ? -3.558 6.999 15.383 1.00 96.81 100 ALA A N 1
ATOM 749 C CA . ALA A 1 100 ? -3.989 7.037 13.986 1.00 96.81 100 ALA A CA 1
ATOM 750 C C . ALA A 1 100 ? -3.683 8.383 13.309 1.00 96.81 100 ALA A C 1
ATOM 752 O O . ALA A 1 100 ? -3.230 8.409 12.162 1.00 96.81 100 ALA A O 1
ATOM 753 N N . LEU A 1 101 ? -3.883 9.499 14.020 1.00 96.69 101 LEU A N 1
ATOM 754 C CA . LEU A 1 101 ? -3.573 10.839 13.516 1.00 96.69 101 LEU A CA 1
ATOM 755 C C . LEU A 1 101 ? -2.069 11.040 13.314 1.00 96.69 101 LEU A C 1
ATOM 757 O O . LEU A 1 101 ? -1.659 11.510 12.252 1.00 96.69 101 LEU A O 1
ATOM 761 N N . VAL A 1 102 ? -1.244 10.642 14.288 1.00 97.81 102 VAL A N 1
ATOM 762 C CA . VAL A 1 102 ? 0.221 10.711 14.167 1.00 97.81 102 VAL A CA 1
ATOM 763 C C . VAL A 1 102 ? 0.692 9.858 12.990 1.00 97.81 102 VAL A C 1
ATOM 765 O O . VAL A 1 102 ? 1.411 10.353 12.125 1.00 97.81 102 VAL A O 1
ATOM 768 N N . PHE A 1 103 ? 0.233 8.609 12.893 1.00 97.19 103 PHE A N 1
ATOM 769 C CA . PHE A 1 103 ? 0.554 7.734 11.766 1.00 97.19 103 PHE A CA 1
ATOM 770 C C . PHE A 1 103 ? 0.158 8.354 10.417 1.00 97.19 103 PHE A C 1
ATOM 772 O O . PHE A 1 103 ? 0.951 8.340 9.472 1.00 97.19 103 PHE A O 1
ATOM 779 N N . SER A 1 104 ? -1.036 8.945 10.332 1.00 96.69 104 SER A N 1
ATOM 780 C CA . SER A 1 104 ? -1.532 9.593 9.114 1.00 96.69 104 SER A CA 1
ATOM 781 C C . SER A 1 104 ? -0.677 10.791 8.706 1.00 96.69 104 SER A C 1
ATOM 783 O O . SER A 1 104 ? -0.305 10.915 7.538 1.00 96.69 104 SER A O 1
ATOM 785 N N . LEU A 1 105 ? -0.308 11.642 9.668 1.00 97.00 105 LEU A N 1
ATOM 786 C CA . LEU A 1 105 ? 0.531 12.814 9.430 1.00 97.00 105 LEU A CA 1
ATOM 787 C C . LEU A 1 105 ? 1.926 12.416 8.931 1.00 97.00 105 LEU A C 1
ATOM 789 O O . LEU A 1 105 ? 2.403 12.951 7.930 1.00 97.00 105 LEU A O 1
ATOM 793 N N . PHE A 1 106 ? 2.564 11.448 9.594 1.00 97.38 106 PHE A N 1
ATOM 794 C CA . PHE A 1 106 ? 3.880 10.954 9.188 1.00 97.38 106 PHE A CA 1
ATOM 795 C C . PHE A 1 106 ? 3.839 10.244 7.832 1.00 97.38 106 PHE A C 1
ATOM 797 O O . PHE A 1 106 ? 4.746 10.431 7.022 1.00 97.38 106 PHE A O 1
ATOM 804 N N . SER A 1 107 ? 2.774 9.493 7.542 1.00 95.62 107 SER A N 1
ATOM 805 C CA . SER A 1 107 ? 2.581 8.867 6.229 1.00 95.62 107 SER A CA 1
ATOM 806 C C . SER A 1 107 ? 2.472 9.915 5.119 1.00 95.62 107 SER A C 1
ATOM 808 O O . SER A 1 107 ? 3.113 9.780 4.078 1.00 95.62 107 SER A O 1
ATOM 810 N N . LEU A 1 108 ? 1.727 11.001 5.351 1.00 95.00 108 LEU A N 1
ATOM 811 C CA . LEU A 1 108 ? 1.618 12.103 4.394 1.00 95.00 108 LEU A CA 1
ATOM 812 C C . LEU A 1 108 ? 2.963 12.818 4.192 1.00 95.00 108 LEU A C 1
ATOM 814 O O . LEU A 1 108 ? 3.361 13.080 3.056 1.00 95.00 108 LEU A O 1
ATOM 818 N N . ALA A 1 109 ? 3.694 13.087 5.276 1.00 96.50 109 ALA A N 1
ATOM 819 C CA . ALA A 1 109 ? 5.031 13.669 5.200 1.00 96.50 109 ALA A CA 1
ATOM 820 C C . ALA A 1 109 ? 5.995 12.772 4.401 1.00 96.50 109 ALA A C 1
ATOM 822 O O . ALA A 1 109 ? 6.729 13.267 3.543 1.00 96.50 109 ALA A O 1
ATOM 823 N N . ALA A 1 110 ? 5.946 11.453 4.611 1.00 94.81 110 ALA A N 1
ATOM 824 C CA . ALA A 1 110 ? 6.748 10.490 3.862 1.00 94.81 110 ALA A CA 1
ATOM 825 C C . ALA A 1 110 ? 6.430 10.518 2.358 1.00 94.81 110 ALA A C 1
ATOM 827 O O . ALA A 1 110 ? 7.354 10.530 1.546 1.00 94.81 110 ALA A O 1
ATOM 828 N N . VAL A 1 111 ? 5.151 10.610 1.970 1.00 93.06 111 VAL A N 1
ATOM 829 C CA . VAL A 1 111 ? 4.749 10.752 0.556 1.00 93.06 111 VAL A CA 1
ATOM 830 C C . VAL A 1 111 ? 5.380 11.995 -0.075 1.00 93.06 111 VAL A C 1
ATOM 832 O O . VAL A 1 111 ? 5.924 11.911 -1.176 1.00 93.06 111 VAL A O 1
ATOM 835 N N . ILE A 1 112 ? 5.371 13.134 0.626 1.00 95.06 112 ILE A N 1
ATOM 836 C CA . ILE A 1 112 ? 5.983 14.380 0.138 1.00 95.06 112 ILE A CA 1
ATOM 837 C C . ILE A 1 112 ? 7.494 14.207 -0.052 1.00 95.06 112 ILE A C 1
ATOM 839 O O . ILE A 1 112 ? 8.035 14.602 -1.087 1.00 95.06 112 ILE A O 1
ATOM 843 N N . VAL A 1 113 ? 8.180 13.606 0.925 1.00 96.81 113 VAL A N 1
ATOM 844 C CA . VAL A 1 113 ? 9.627 13.349 0.855 1.00 96.81 113 VAL A CA 1
ATOM 845 C C . VAL A 1 113 ? 9.961 12.436 -0.326 1.00 96.81 113 VAL A C 1
ATOM 847 O O . VAL A 1 113 ? 10.847 12.763 -1.114 1.00 96.81 113 VAL A O 1
ATOM 850 N N . ILE A 1 114 ? 9.221 11.340 -0.500 1.00 93.25 114 ILE A N 1
ATOM 851 C CA . ILE A 1 114 ? 9.420 10.386 -1.599 1.00 93.25 114 ILE A CA 1
ATOM 852 C C . ILE A 1 114 ? 9.171 11.055 -2.954 1.00 93.25 114 ILE A C 1
ATOM 854 O O . ILE A 1 114 ? 9.967 10.878 -3.874 1.00 93.25 114 ILE A O 1
ATOM 858 N N . ALA A 1 115 ? 8.109 11.854 -3.085 1.00 91.44 115 ALA A N 1
ATOM 859 C CA . ALA A 1 115 ? 7.805 12.564 -4.325 1.00 91.44 115 ALA A CA 1
ATOM 860 C C . ALA A 1 115 ? 8.913 13.562 -4.693 1.00 91.44 115 ALA A C 1
ATOM 862 O O . ALA A 1 115 ? 9.375 13.581 -5.834 1.00 91.44 115 ALA A O 1
ATOM 863 N N . ARG A 1 116 ? 9.389 14.353 -3.722 1.00 94.19 116 ARG A N 1
ATOM 864 C CA . ARG A 1 116 ? 10.510 15.286 -3.922 1.00 94.19 116 ARG A CA 1
ATOM 865 C C . ARG A 1 116 ? 11.791 14.556 -4.301 1.00 94.19 116 ARG A C 1
ATOM 867 O O . ARG A 1 116 ? 12.468 14.965 -5.243 1.00 94.19 116 ARG A O 1
ATOM 874 N N . HIS A 1 117 ? 12.093 13.457 -3.615 1.00 94.88 117 HIS A N 1
ATOM 875 C CA . HIS A 1 117 ? 13.238 12.625 -3.951 1.00 94.88 117 HIS A CA 1
ATOM 876 C C . HIS A 1 117 ? 13.124 12.074 -5.381 1.00 94.88 117 HIS A C 1
ATOM 878 O O . HIS A 1 117 ? 14.058 12.226 -6.164 1.00 94.88 117 HIS A O 1
ATOM 884 N N . GLY A 1 118 ? 11.960 11.550 -5.775 1.00 91.00 118 GLY A N 1
ATOM 885 C CA . GLY A 1 118 ? 11.714 11.074 -7.137 1.00 91.00 118 GLY A CA 1
ATOM 886 C C . GLY A 1 118 ? 11.944 12.144 -8.210 1.00 91.00 118 GLY A C 1
ATOM 887 O O . GLY A 1 118 ? 12.589 11.866 -9.220 1.00 91.00 118 GLY A O 1
ATOM 888 N N . GLN A 1 119 ? 11.497 13.383 -7.979 1.00 91.69 119 GLN A N 1
ATOM 889 C CA . GLN A 1 119 ? 11.765 14.502 -8.894 1.00 91.69 119 GLN A CA 1
ATOM 890 C C . GLN A 1 119 ? 13.260 14.842 -8.973 1.00 91.69 119 GLN A C 1
ATOM 892 O O . GLN A 1 119 ? 13.773 15.079 -10.065 1.00 91.69 119 GLN A O 1
ATOM 897 N N . SER A 1 120 ? 13.975 14.818 -7.842 1.00 93.38 120 SER A N 1
ATOM 898 C CA . SER A 1 120 ? 15.426 15.055 -7.821 1.00 93.38 120 SER A CA 1
ATOM 899 C C . SER A 1 120 ? 16.209 13.988 -8.595 1.00 93.38 120 SER A C 1
ATOM 901 O O . SER A 1 120 ? 17.090 14.324 -9.381 1.00 93.38 120 SER A O 1
ATOM 903 N N . VAL A 1 121 ? 15.832 12.712 -8.455 1.00 91.88 121 VAL A N 1
ATOM 904 C CA . VAL A 1 121 ? 16.426 11.602 -9.216 1.00 91.88 121 VAL A CA 1
ATOM 905 C C . VAL A 1 121 ? 16.140 11.760 -10.708 1.00 91.88 121 VAL A C 1
ATOM 907 O O . VAL A 1 121 ? 17.049 11.624 -11.521 1.00 91.88 121 VAL A O 1
ATOM 910 N N . LEU A 1 122 ? 14.906 12.108 -11.085 1.00 88.56 122 LEU A N 1
ATOM 911 C CA . LEU A 1 122 ? 14.553 12.348 -12.485 1.00 88.56 122 LEU A CA 1
ATOM 912 C C . LEU A 1 122 ? 15.353 13.509 -13.093 1.00 88.56 122 LEU A C 1
ATOM 914 O O . LEU A 1 122 ? 15.786 13.419 -14.240 1.00 88.56 122 LEU A O 1
ATOM 918 N N . ALA A 1 123 ? 15.558 14.589 -12.337 1.00 90.62 123 ALA A N 1
ATOM 919 C CA . ALA A 1 123 ? 16.390 15.706 -12.769 1.00 90.62 123 ALA A CA 1
ATOM 920 C C . ALA A 1 123 ? 17.847 15.269 -12.989 1.00 90.62 123 ALA A C 1
ATOM 922 O O . ALA A 1 123 ? 18.427 15.600 -14.020 1.00 90.62 123 ALA A O 1
ATOM 923 N N . ALA A 1 124 ? 18.407 14.469 -12.076 1.00 89.56 124 ALA A N 1
ATOM 924 C CA . ALA A 1 124 ? 19.762 13.936 -12.206 1.00 89.56 124 ALA A CA 1
ATOM 925 C C . ALA A 1 124 ? 19.925 13.038 -13.445 1.00 89.56 124 ALA A C 1
ATOM 927 O O . ALA A 1 124 ? 20.888 13.201 -14.188 1.00 89.56 124 ALA A O 1
ATOM 928 N N . VAL A 1 125 ? 18.964 12.149 -13.719 1.00 88.81 125 VAL A N 1
ATOM 929 C CA . VAL A 1 125 ? 18.984 11.288 -14.918 1.00 88.81 125 VAL A CA 1
ATOM 930 C C . VAL A 1 125 ? 18.971 12.126 -16.197 1.00 88.81 125 VAL A C 1
ATOM 932 O O . VAL A 1 125 ? 19.794 11.913 -17.080 1.00 88.81 125 VAL A O 1
ATOM 935 N N . LYS A 1 126 ? 18.102 13.143 -16.275 1.00 87.56 126 LYS A N 1
ATOM 936 C CA . LYS A 1 126 ? 18.048 14.041 -17.438 1.00 87.56 126 LYS A CA 1
ATOM 937 C C . LYS A 1 126 ? 19.347 14.817 -17.653 1.00 87.56 126 LYS A C 1
ATOM 939 O O . LYS A 1 126 ? 19.667 15.127 -18.793 1.00 87.56 126 LYS A O 1
ATOM 944 N N . LEU A 1 127 ? 20.070 15.175 -16.593 1.00 84.12 127 LEU A N 1
ATOM 945 C CA . LEU A 1 127 ? 21.361 15.858 -16.729 1.00 84.12 127 LEU A CA 1
ATOM 946 C C . LEU A 1 127 ? 22.429 14.939 -17.331 1.00 84.12 127 LEU A C 1
ATOM 948 O O . LEU A 1 127 ? 23.213 15.400 -18.151 1.00 84.12 127 LEU A O 1
ATOM 952 N N . VAL A 1 128 ? 22.433 13.655 -16.962 1.00 84.44 128 VAL A N 1
ATOM 953 C CA . VAL A 1 128 ? 23.348 12.655 -17.535 1.00 84.44 128 VAL A CA 1
ATOM 954 C C . VAL A 1 128 ? 23.042 12.419 -19.014 1.00 84.44 128 VAL A C 1
ATOM 956 O O . VAL A 1 128 ? 23.958 12.456 -19.828 1.00 84.44 128 VAL A O 1
ATOM 959 N N . ASP A 1 129 ? 21.766 12.264 -19.375 1.00 75.50 129 ASP A N 1
ATOM 960 C CA . ASP A 1 129 ? 21.354 12.026 -20.768 1.00 75.50 129 ASP A CA 1
ATOM 961 C C . ASP A 1 129 ? 21.626 13.225 -21.702 1.00 75.50 129 ASP A C 1
ATOM 963 O O . ASP A 1 129 ? 21.752 13.043 -22.910 1.00 75.50 129 ASP A O 1
ATOM 967 N N . ASN A 1 130 ? 21.717 14.448 -21.161 1.00 76.06 130 ASN A N 1
ATOM 968 C CA . ASN A 1 130 ? 21.994 15.677 -21.921 1.00 76.06 130 ASN A CA 1
ATOM 969 C C . ASN A 1 130 ? 23.454 16.166 -21.799 1.00 76.06 130 ASN A C 1
ATOM 971 O O . ASN A 1 130 ? 23.782 17.239 -22.310 1.00 76.06 130 ASN A O 1
ATOM 975 N N . GLY A 1 131 ? 24.323 15.434 -21.095 1.00 64.50 131 GLY A N 1
ATOM 976 C CA . GLY A 1 131 ? 25.751 15.747 -21.008 1.00 64.50 131 GLY A CA 1
ATOM 977 C C . GLY A 1 131 ? 26.478 15.456 -22.330 1.00 64.50 131 GLY A C 1
ATOM 978 O O . GLY A 1 131 ? 25.991 14.648 -23.122 1.00 64.50 131 GLY A O 1
ATOM 979 N N . PRO A 1 132 ? 27.634 16.094 -22.606 1.00 54.00 132 PRO A N 1
ATOM 980 C CA . PRO A 1 132 ? 28.399 15.802 -23.814 1.00 54.00 132 PRO A CA 1
ATOM 981 C C . PRO A 1 132 ? 28.775 14.317 -23.832 1.00 54.00 132 PRO A C 1
ATOM 983 O O . PRO A 1 132 ? 29.370 13.813 -22.879 1.00 54.00 132 PRO A O 1
ATOM 986 N N . SER A 1 133 ? 28.409 13.621 -24.911 1.00 54.66 133 SER A N 1
ATOM 987 C CA . SER A 1 133 ? 28.910 12.280 -25.202 1.00 54.66 133 SER A CA 1
ATOM 988 C C . SER A 1 133 ? 30.433 12.357 -25.280 1.00 54.66 133 SER A C 1
ATOM 990 O O . SER A 1 133 ? 30.952 13.044 -26.164 1.00 54.66 133 SER A O 1
ATOM 992 N N . ALA A 1 134 ? 31.115 11.730 -24.321 1.00 49.69 134 ALA A N 1
ATOM 993 C CA . ALA A 1 134 ? 32.563 11.554 -24.358 1.00 49.69 134 ALA A CA 1
ATOM 994 C C . ALA A 1 134 ? 32.986 10.737 -25.586 1.00 49.69 134 ALA A C 1
ATOM 996 O O . ALA A 1 134 ? 32.227 9.811 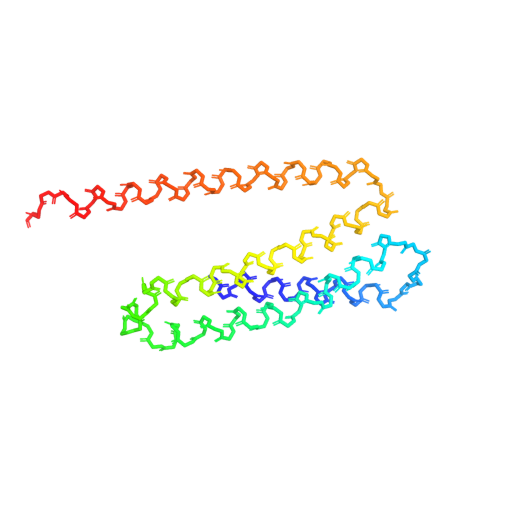-25.960 1.00 49.69 134 ALA A O 1
#

Secondary structure (DSSP, 8-state):
-HHHHHHHHHHHHHHHHHHHTS---SHHHHHHHHHHHHHHHHHHHHHHHHHHHHHSGGGGHHHHTSHHHHHHHHHHHHHHHHHHHHHHHHHHHHH-HHHHHHHHHHHHHHHHHHHHHHHHHHHHHHHHHTS---

pLDDT: mean 92.23, std 8.17, range [49.69, 98.31]

Sequence (134 aa):
MRSAAIGGGSFSAAIVLVLLQVKLTSVALHVSFAAAALGIPIWIVVWQYVQPYLLYGPDSYAHFRKVGSIGVATGLAVAGLITLFVSFSALLWHMSLWVALVFSLFSLAAVIVIARHGQSVLAAVKLVDNGPSA